Protein AF-A0A3D2TI14-F1 (afdb_monomer_lite)

Radius of gyration: 15.37 Å; chains: 1; bounding box: 28×14×50 Å

Sequence (48 aa):
MPSDESTTAGSWTIGRLLKWTTDFLRDKGSESPRLDAEVLLAHARNCP

Foldseek 3Di:
DPDPPPDPPDDPDPVNQLVVQLVVVVVVVDPCSNVVSVVVVCVVVVPD

Structure (mmCIF, N/CA/C/O backbone):
data_AF-A0A3D2TI14-F1
#
_entry.id   AF-A0A3D2TI14-F1
#
loop_
_atom_site.group_PDB
_atom_site.id
_atom_site.type_symbol
_atom_site.label_atom_id
_atom_site.label_alt_id
_atom_site.label_comp_id
_atom_site.label_asym_id
_atom_site.label_entity_id
_atom_site.label_seq_id
_atom_site.pdbx_PDB_ins_code
_atom_site.Cartn_x
_atom_site.Cartn_y
_atom_site.Cartn_z
_atom_site.occupancy
_atom_site.B_iso_or_equiv
_atom_site.auth_seq_id
_atom_site.auth_comp_id
_atom_site.auth_asym_id
_atom_site.auth_atom_id
_atom_site.pdbx_PDB_model_num
ATOM 1 N N . MET A 1 1 ? 10.882 -10.830 -41.133 1.00 46.03 1 MET A N 1
ATOM 2 C CA . MET A 1 1 ? 11.043 -10.481 -39.708 1.00 46.03 1 MET A CA 1
ATOM 3 C C . MET A 1 1 ? 9.787 -9.736 -39.294 1.00 46.03 1 MET A C 1
ATOM 5 O O . MET A 1 1 ? 9.668 -8.580 -39.680 1.00 46.03 1 MET A O 1
ATOM 9 N N . PRO A 1 2 ? 8.797 -10.390 -38.664 1.00 53.00 2 PRO A N 1
ATOM 10 C CA . PRO A 1 2 ? 7.686 -9.662 -38.074 1.00 53.00 2 PRO A CA 1
ATOM 11 C C . PRO A 1 2 ? 8.211 -8.984 -36.807 1.00 53.00 2 PRO A C 1
ATOM 13 O O . PRO A 1 2 ? 8.851 -9.622 -35.974 1.00 53.00 2 PRO A O 1
ATOM 16 N N . SER A 1 3 ? 8.027 -7.673 -36.729 1.00 55.34 3 SER A N 1
ATOM 17 C CA . SER A 1 3 ? 8.320 -6.879 -35.543 1.00 55.34 3 SER A CA 1
ATOM 18 C C . SER A 1 3 ? 7.433 -7.363 -34.401 1.00 55.34 3 SER A C 1
ATOM 20 O O . SER A 1 3 ? 6.213 -7.418 -34.544 1.00 55.34 3 SER A O 1
ATOM 22 N N . ASP A 1 4 ? 8.064 -7.744 -33.297 1.00 54.78 4 ASP A N 1
ATOM 23 C CA . ASP A 1 4 ? 7.429 -8.251 -32.087 1.00 54.78 4 ASP A CA 1
ATOM 24 C C . ASP A 1 4 ? 6.655 -7.110 -31.395 1.00 54.78 4 ASP A C 1
ATOM 26 O O . ASP A 1 4 ? 7.170 -6.387 -30.545 1.00 54.78 4 ASP A O 1
ATOM 30 N N . GLU A 1 5 ? 5.406 -6.897 -31.809 1.00 59.78 5 GLU A N 1
ATOM 31 C CA . GLU A 1 5 ? 4.376 -6.202 -31.033 1.00 59.78 5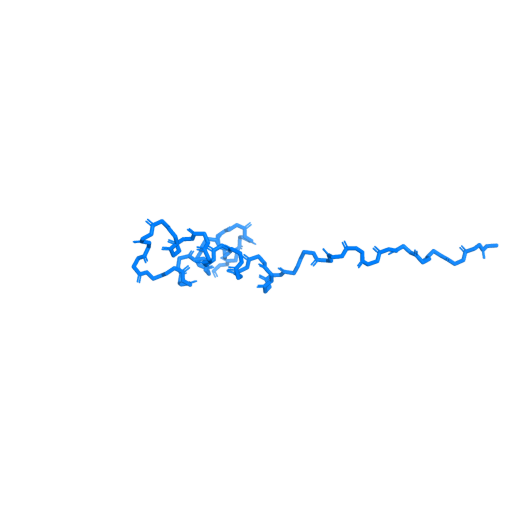 GLU A CA 1
ATOM 32 C C . GLU A 1 5 ? 3.954 -7.127 -29.880 1.00 59.78 5 GLU A C 1
ATOM 34 O O . GLU A 1 5 ? 2.865 -7.700 -29.846 1.00 59.78 5 GLU A O 1
ATOM 39 N N . SER A 1 6 ? 4.849 -7.350 -28.922 1.00 58.62 6 SER A N 1
ATOM 40 C CA . SER A 1 6 ? 4.531 -8.113 -27.720 1.00 58.62 6 SER A CA 1
ATOM 41 C C . SER A 1 6 ? 3.717 -7.230 -26.770 1.00 58.62 6 SER A C 1
ATOM 43 O O . SER A 1 6 ? 4.236 -6.578 -25.871 1.00 58.62 6 SER A O 1
ATOM 45 N N . THR A 1 7 ? 2.402 -7.183 -27.003 1.00 58.03 7 THR A N 1
ATOM 46 C CA . THR A 1 7 ? 1.352 -7.195 -25.970 1.00 58.03 7 THR A CA 1
ATOM 47 C C . THR A 1 7 ? 1.725 -6.470 -24.663 1.00 58.03 7 THR A C 1
ATOM 49 O O . THR A 1 7 ? 2.145 -7.085 -23.684 1.00 58.03 7 THR A O 1
ATOM 52 N N . THR A 1 8 ? 1.485 -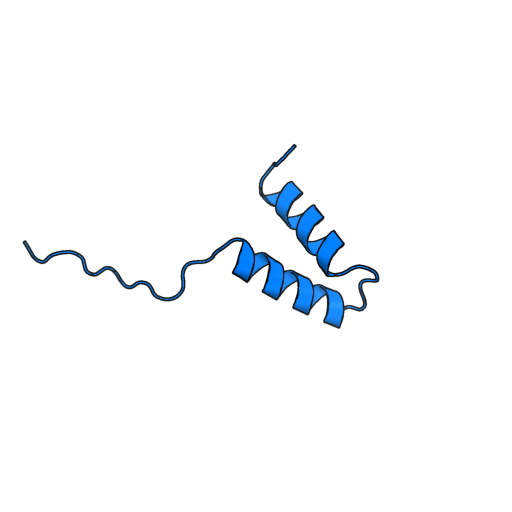5.154 -24.578 1.00 58.09 8 THR A N 1
ATOM 53 C CA . THR A 1 8 ? 1.453 -4.430 -23.285 1.00 58.09 8 THR A CA 1
ATOM 54 C C . THR A 1 8 ? 0.141 -4.744 -22.551 1.00 58.09 8 THR A C 1
ATOM 56 O O . THR A 1 8 ? -0.633 -3.857 -22.190 1.00 58.09 8 THR A O 1
ATOM 59 N N . ALA A 1 9 ? -0.161 -6.027 -22.344 1.00 60.50 9 ALA A N 1
ATOM 60 C CA . ALA A 1 9 ? -1.228 -6.447 -21.449 1.00 60.50 9 ALA A CA 1
ATOM 61 C C . ALA A 1 9 ? -0.769 -6.187 -20.006 1.00 60.50 9 ALA A C 1
ATOM 63 O O . ALA A 1 9 ? -0.257 -7.058 -19.315 1.00 60.50 9 ALA A O 1
ATOM 64 N N . GLY A 1 10 ? -0.923 -4.935 -19.573 1.00 67.44 10 GLY A N 1
ATOM 65 C CA . GLY A 1 10 ? -0.933 -4.533 -18.172 1.00 67.44 10 G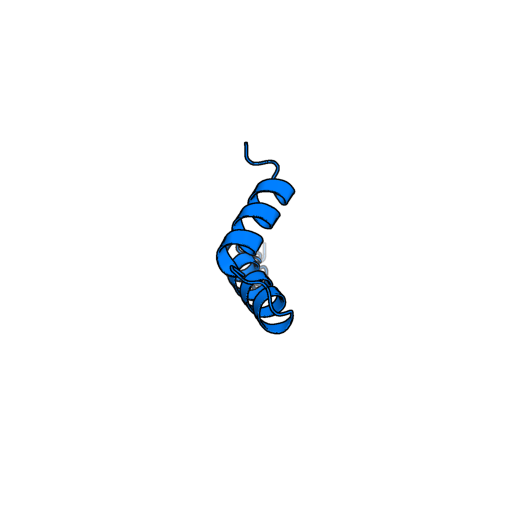LY A CA 1
ATOM 66 C C . GLY A 1 10 ? 0.371 -4.735 -17.404 1.00 67.44 10 GLY A C 1
ATOM 67 O O . GLY A 1 10 ? 0.381 -5.487 -16.435 1.00 67.44 10 GLY A O 1
ATOM 68 N N . SER A 1 11 ? 1.416 -3.979 -17.743 1.00 77.00 11 SER A N 1
ATOM 69 C CA . SER A 1 11 ? 2.666 -3.937 -16.977 1.00 77.00 11 SER A CA 1
ATOM 70 C C . SER A 1 11 ? 2.418 -3.770 -15.470 1.00 77.00 11 SER A C 1
ATOM 72 O O . SER A 1 11 ? 1.721 -2.849 -15.028 1.00 77.00 11 SER A O 1
ATOM 74 N N . TRP A 1 12 ? 2.999 -4.667 -14.673 1.00 81.38 12 TRP A N 1
ATOM 75 C CA . TRP A 1 12 ? 2.980 -4.596 -13.214 1.00 81.38 12 TRP A CA 1
ATOM 76 C C . TRP A 1 12 ? 3.934 -3.500 -12.741 1.00 81.38 12 TRP A C 1
ATOM 78 O O . TRP A 1 12 ? 5.129 -3.720 -12.566 1.00 81.38 12 TRP A O 1
ATOM 88 N N . THR A 1 13 ? 3.403 -2.289 -12.576 1.00 91.31 13 THR A N 1
ATOM 89 C CA . THR A 1 13 ? 4.167 -1.148 -12.062 1.00 91.31 13 THR A CA 1
ATOM 90 C C . THR A 1 13 ? 4.135 -1.102 -10.537 1.00 91.31 13 THR A C 1
ATOM 92 O O . THR A 1 13 ? 3.159 -1.518 -9.911 1.00 91.31 13 THR A O 1
ATOM 95 N N . ILE A 1 14 ? 5.172 -0.509 -9.938 1.00 92.25 14 ILE A N 1
ATOM 96 C CA . ILE A 1 14 ? 5.225 -0.209 -8.497 1.00 92.25 14 ILE A CA 1
ATOM 97 C C . ILE A 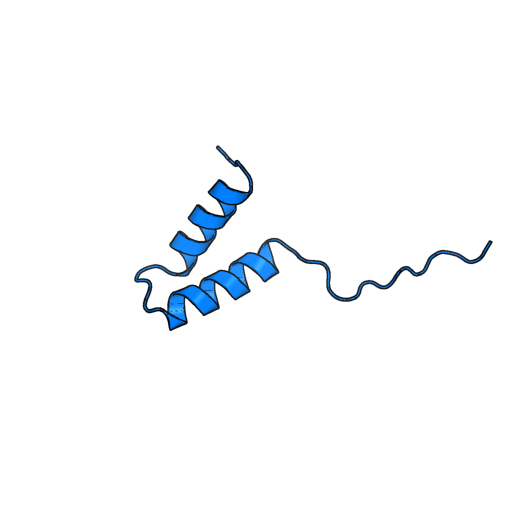1 14 ? 3.981 0.571 -8.057 1.00 92.25 14 ILE A C 1
ATOM 99 O O . ILE A 1 14 ? 3.367 0.224 -7.057 1.00 92.25 14 ILE A O 1
ATOM 103 N N . GLY A 1 15 ? 3.551 1.569 -8.837 1.00 93.25 15 GLY A N 1
ATOM 104 C CA . GLY A 1 15 ? 2.354 2.356 -8.523 1.00 93.25 15 GLY A CA 1
ATOM 105 C C . GLY A 1 15 ? 1.061 1.533 -8.527 1.00 93.25 15 GLY A C 1
ATOM 106 O O . GLY A 1 15 ? 0.200 1.736 -7.673 1.00 93.25 15 GLY A O 1
ATOM 107 N N . ARG A 1 16 ? 0.926 0.566 -9.447 1.00 93.06 16 ARG A N 1
ATOM 108 C CA . ARG A 1 16 ? -0.222 -0.353 -9.461 1.00 93.06 16 ARG A CA 1
ATOM 109 C C . ARG A 1 16 ? -0.201 -1.277 -8.248 1.00 93.06 16 ARG A C 1
ATOM 111 O O . ARG A 1 16 ? -1.244 -1.460 -7.626 1.00 93.06 16 ARG A O 1
ATOM 118 N N . LEU A 1 17 ? 0.965 -1.830 -7.919 1.00 93.62 17 LEU A N 1
ATOM 119 C CA . LEU A 1 17 ? 1.120 -2.715 -6.769 1.00 93.62 17 LEU A CA 1
ATOM 120 C C . LEU A 1 17 ? 0.829 -1.965 -5.466 1.00 93.62 17 LEU A C 1
ATOM 122 O O . LEU A 1 17 ? 0.024 -2.426 -4.670 1.00 93.62 17 LEU A O 1
ATOM 126 N N . LEU A 1 18 ? 1.383 -0.760 -5.307 1.00 95.94 18 LEU A N 1
ATOM 127 C CA . LEU A 1 18 ? 1.133 0.108 -4.159 1.00 95.94 18 LEU A CA 1
ATOM 128 C C . LEU A 1 18 ? -0.362 0.390 -3.981 1.00 95.94 18 LEU A C 1
ATOM 130 O O . LEU A 1 18 ? -0.880 0.271 -2.872 1.00 95.94 18 LEU A O 1
ATOM 134 N N . LYS A 1 19 ? -1.067 0.726 -5.069 1.00 95.81 19 LYS A N 1
ATOM 135 C CA . LYS A 1 19 ? -2.512 0.973 -5.028 1.00 95.81 19 LYS A CA 1
ATOM 136 C C . LYS A 1 19 ? -3.287 -0.269 -4.588 1.00 95.81 19 LYS A C 1
ATOM 138 O O . LYS A 1 19 ? -4.069 -0.185 -3.650 1.00 95.81 19 LYS A O 1
ATOM 143 N N . TRP A 1 20 ? -3.034 -1.410 -5.228 1.00 95.56 20 TRP A N 1
ATOM 144 C CA . TRP A 1 20 ? -3.708 -2.665 -4.895 1.00 95.56 20 TRP A CA 1
ATOM 145 C C . TRP A 1 20 ? -3.467 -3.082 -3.436 1.00 95.56 20 TRP A C 1
ATOM 147 O O . TRP A 1 20 ? -4.418 -3.413 -2.732 1.00 95.56 20 TRP A O 1
ATOM 157 N N . THR A 1 21 ? -2.225 -2.994 -2.951 1.00 96.62 21 THR A N 1
ATOM 158 C CA . THR A 1 21 ? -1.882 -3.343 -1.565 1.00 96.62 21 THR A CA 1
ATOM 159 C C . THR A 1 21 ? -2.508 -2.370 -0.566 1.00 96.62 21 THR A C 1
ATOM 161 O O . THR A 1 21 ? -3.024 -2.802 0.459 1.00 96.62 21 THR A O 1
ATOM 164 N N . THR A 1 22 ? -2.526 -1.068 -0.872 1.00 97.81 22 THR A N 1
ATOM 165 C CA . THR A 1 22 ? -3.193 -0.061 -0.027 1.00 97.81 22 THR A CA 1
ATOM 166 C C . THR A 1 22 ? -4.689 -0.350 0.091 1.00 97.81 22 THR A C 1
ATOM 168 O O . THR A 1 22 ? -5.250 -0.270 1.182 1.00 97.81 22 THR A O 1
ATOM 171 N N . ASP A 1 23 ? -5.341 -0.698 -1.023 1.00 97.69 23 ASP A N 1
ATOM 172 C CA . ASP A 1 23 ? -6.763 -1.039 -1.041 1.00 97.69 23 ASP A CA 1
ATOM 173 C C . ASP A 1 23 ? -7.040 -2.301 -0.211 1.00 97.69 23 ASP A C 1
ATOM 175 O O . ASP A 1 23 ? -7.903 -2.281 0.664 1.00 97.69 23 ASP A O 1
ATOM 179 N N . PHE A 1 24 ? -6.231 -3.347 -0.393 1.00 97.62 24 PHE A N 1
ATOM 180 C CA . PHE A 1 24 ? -6.308 -4.570 0.403 1.00 97.62 24 PHE A CA 1
ATOM 181 C C . PHE A 1 24 ? -6.148 -4.310 1.910 1.00 97.62 24 PHE A C 1
ATOM 183 O O . PHE A 1 24 ? -6.934 -4.813 2.709 1.00 97.62 24 PHE A O 1
ATOM 190 N N . LEU A 1 25 ? -5.147 -3.524 2.316 1.00 97.81 25 LEU A N 1
ATOM 191 C CA . LEU A 1 25 ? -4.877 -3.246 3.731 1.00 97.81 25 LEU A CA 1
ATOM 192 C C . LEU A 1 25 ? -5.966 -2.384 4.370 1.00 97.81 25 LEU A C 1
ATOM 194 O O . LEU A 1 25 ? -6.334 -2.615 5.522 1.00 97.81 25 LEU A O 1
ATOM 198 N N . ARG A 1 26 ? -6.526 -1.432 3.617 1.00 97.56 26 ARG A N 1
ATOM 199 C CA . ARG A 1 26 ? -7.667 -0.632 4.070 1.00 97.56 26 ARG A CA 1
ATOM 200 C C . ARG A 1 26 ? -8.879 -1.516 4.351 1.00 97.56 26 ARG A C 1
ATOM 202 O O . ARG A 1 26 ? -9.491 -1.375 5.405 1.00 97.56 26 ARG A O 1
ATOM 209 N N . ASP A 1 27 ? -9.179 -2.464 3.466 1.00 97.75 27 ASP A N 1
ATOM 210 C CA . ASP A 1 27 ? -10.295 -3.403 3.644 1.00 97.75 27 ASP A CA 1
ATOM 211 C C . ASP A 1 27 ? -10.081 -4.353 4.838 1.00 97.75 27 ASP A C 1
ATOM 213 O O . ASP A 1 27 ? -11.032 -4.917 5.379 1.00 97.75 27 ASP A O 1
ATOM 217 N N . LYS A 1 28 ? -8.828 -4.522 5.279 1.00 97.19 28 LYS A N 1
ATOM 218 C CA . LYS A 1 28 ? -8.457 -5.276 6.485 1.00 97.19 28 LYS A CA 1
ATOM 219 C C . LYS A 1 28 ? -8.405 -4.432 7.759 1.00 97.19 28 LYS A 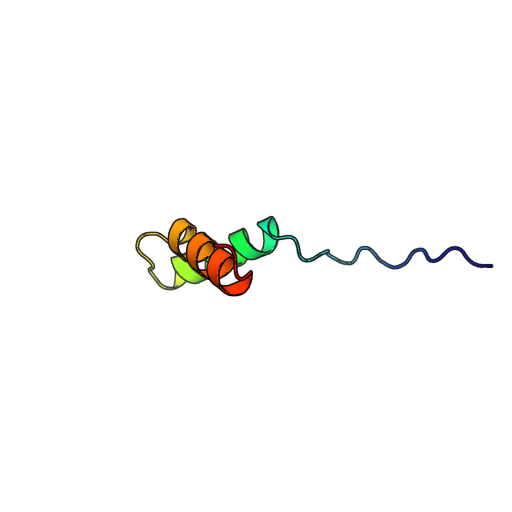C 1
ATOM 221 O O . LYS A 1 28 ? -8.171 -4.996 8.823 1.00 97.19 28 LYS A O 1
ATOM 226 N N . GLY A 1 29 ? -8.655 -3.126 7.672 1.00 96.75 29 GLY A N 1
ATOM 227 C CA . GLY A 1 29 ? -8.652 -2.229 8.826 1.00 96.75 29 GLY A CA 1
ATOM 228 C C . GLY A 1 29 ? -7.257 -1.823 9.299 1.00 96.75 29 GLY A C 1
ATOM 229 O O . GLY A 1 29 ? -7.093 -1.526 10.477 1.00 96.75 29 GLY A O 1
ATOM 230 N N . SER A 1 30 ? -6.253 -1.817 8.412 1.00 96.25 30 SER A N 1
ATOM 231 C CA . SER A 1 30 ? -4.959 -1.196 8.730 1.00 96.25 30 SER A CA 1
ATOM 232 C C . SER A 1 30 ? -5.155 0.284 9.083 1.00 96.25 30 SER A C 1
ATOM 234 O O . SER A 1 30 ? -5.899 1.001 8.409 1.00 96.25 30 SER A O 1
ATOM 236 N N . GLU A 1 31 ? -4.467 0.741 10.131 1.00 95.88 31 GLU A N 1
ATOM 237 C CA . GLU A 1 31 ? -4.513 2.132 10.600 1.00 95.88 31 GLU A CA 1
ATOM 238 C C . GLU A 1 31 ? -3.834 3.100 9.623 1.00 95.88 31 GLU A C 1
ATOM 240 O O . GLU A 1 31 ? -4.202 4.270 9.534 1.00 95.88 31 GLU A O 1
ATOM 245 N N . SER A 1 32 ? -2.831 2.627 8.881 1.00 96.69 32 SER A N 1
ATOM 246 C CA . SER A 1 32 ? -2.057 3.424 7.926 1.00 96.69 32 SER A CA 1
ATOM 247 C C . SER A 1 32 ? -1.779 2.615 6.655 1.00 96.69 32 SER A C 1
ATOM 249 O O . SER A 1 32 ? -0.626 2.338 6.325 1.00 96.69 32 SER A O 1
ATOM 251 N N . PRO A 1 33 ? -2.823 2.274 5.874 1.00 96.44 33 PRO A N 1
ATOM 252 C CA . PRO A 1 33 ? -2.749 1.260 4.819 1.00 96.44 33 PRO A CA 1
ATOM 253 C C . PRO A 1 33 ? -1.767 1.612 3.701 1.00 96.44 33 PRO A C 1
ATOM 255 O O . PRO A 1 33 ? -1.212 0.726 3.057 1.00 96.44 33 PRO A O 1
ATOM 258 N N . ARG A 1 34 ? -1.529 2.906 3.467 1.00 94.56 34 ARG A N 1
ATOM 259 C CA . ARG A 1 34 ? -0.530 3.359 2.498 1.00 94.56 34 ARG A CA 1
ATOM 260 C C . ARG A 1 34 ? 0.897 3.207 3.025 1.00 94.56 34 ARG A C 1
ATOM 262 O O . ARG A 1 34 ? 1.744 2.717 2.289 1.00 94.56 34 ARG A O 1
ATOM 269 N N . LEU A 1 35 ? 1.149 3.610 4.271 1.00 97.31 35 LEU A N 1
ATOM 270 C CA . LEU A 1 35 ? 2.469 3.493 4.893 1.00 97.31 35 LEU A CA 1
ATOM 271 C C . LEU A 1 35 ? 2.867 2.020 5.005 1.00 97.31 35 LEU A C 1
ATOM 273 O O . LEU A 1 35 ? 3.960 1.644 4.595 1.00 97.31 35 LEU A O 1
ATOM 277 N N . ASP A 1 36 ? 1.941 1.180 5.460 1.00 97.06 36 ASP A N 1
ATOM 278 C CA . ASP A 1 36 ? 2.137 -0.264 5.547 1.00 97.06 36 ASP A CA 1
ATOM 279 C C . ASP A 1 36 ? 2.454 -0.868 4.170 1.00 97.06 36 ASP A C 1
ATOM 281 O O . ASP A 1 36 ? 3.372 -1.677 4.036 1.00 97.06 36 ASP A O 1
AT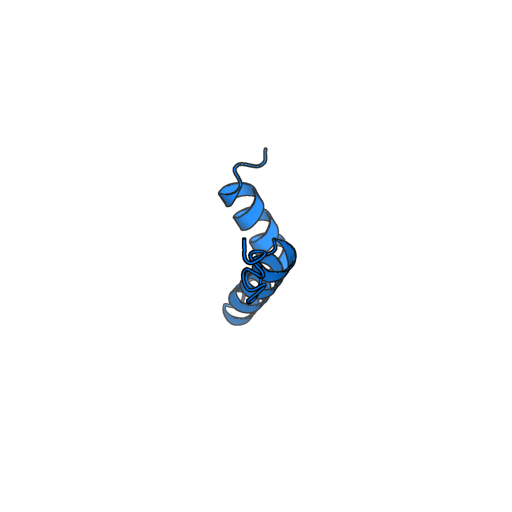OM 285 N N . ALA A 1 37 ? 1.749 -0.441 3.115 1.00 97.38 37 ALA A N 1
ATOM 286 C CA . ALA A 1 37 ? 2.039 -0.881 1.753 1.00 97.38 37 ALA A CA 1
ATOM 287 C C . ALA A 1 37 ? 3.430 -0.432 1.265 1.00 97.38 37 ALA A C 1
ATOM 289 O O . ALA A 1 37 ? 4.120 -1.214 0.611 1.00 97.38 37 ALA A O 1
ATOM 290 N N . GLU A 1 38 ? 3.858 0.795 1.578 1.00 96.44 38 GLU A N 1
ATOM 291 C CA . GLU A 1 38 ? 5.185 1.320 1.224 1.00 96.44 38 GLU A CA 1
ATOM 292 C C . GLU A 1 38 ? 6.303 0.556 1.954 1.00 96.44 38 GLU A C 1
ATOM 294 O O . GLU A 1 38 ? 7.268 0.139 1.311 1.00 96.44 38 GLU A O 1
ATOM 299 N N . VAL A 1 39 ? 6.140 0.281 3.254 1.00 96.06 39 VAL A N 1
ATOM 300 C CA . VAL A 1 39 ? 7.094 -0.499 4.065 1.00 96.06 39 VAL A CA 1
ATOM 301 C C . VAL A 1 39 ? 7.214 -1.935 3.552 1.00 96.06 39 VAL A C 1
ATOM 303 O O . VAL A 1 39 ? 8.324 -2.422 3.326 1.00 96.06 39 VAL A O 1
ATOM 306 N N . LEU A 1 40 ? 6.085 -2.612 3.309 1.00 95.31 40 LEU A N 1
ATOM 307 C CA . LEU A 1 40 ? 6.080 -3.978 2.774 1.00 95.31 40 LEU A CA 1
ATOM 308 C C . LEU A 1 40 ? 6.720 -4.045 1.387 1.00 95.31 40 LEU A C 1
ATOM 310 O O . LEU A 1 40 ? 7.448 -4.992 1.083 1.00 95.31 40 LEU A O 1
ATOM 314 N N . LEU A 1 41 ? 6.477 -3.040 0.544 1.00 94.62 41 LEU A N 1
ATOM 315 C CA . LEU A 1 41 ? 7.047 -2.995 -0.795 1.00 94.62 41 LEU A CA 1
ATOM 316 C C . LEU A 1 41 ? 8.549 -2.699 -0.777 1.00 94.62 41 LEU A C 1
ATOM 318 O O . LEU A 1 41 ? 9.292 -3.331 -1.529 1.00 94.62 41 LEU A O 1
ATOM 322 N N . ALA A 1 42 ? 9.007 -1.790 0.087 1.00 95.00 42 ALA A N 1
ATOM 323 C CA . ALA A 1 42 ? 10.428 -1.528 0.296 1.00 95.00 42 ALA A CA 1
ATOM 324 C C . ALA A 1 42 ? 11.150 -2.792 0.782 1.00 95.00 42 ALA A C 1
ATOM 326 O O . ALA A 1 42 ? 12.161 -3.183 0.194 1.00 95.00 42 ALA A O 1
ATOM 327 N N . HIS A 1 43 ? 10.566 -3.492 1.761 1.00 94.88 43 HIS A N 1
ATOM 328 C CA . HIS A 1 43 ? 11.084 -4.763 2.260 1.00 94.88 43 HIS A CA 1
ATOM 329 C C . HIS A 1 43 ? 11.152 -5.831 1.156 1.00 94.88 43 HIS A C 1
ATOM 331 O O . HIS A 1 43 ? 12.204 -6.428 0.936 1.00 94.88 43 HIS A O 1
ATOM 337 N N . ALA A 1 44 ? 10.076 -6.021 0.384 1.00 93.56 44 ALA A N 1
ATOM 338 C CA . ALA A 1 44 ? 10.030 -6.990 -0.717 1.00 93.56 44 ALA A CA 1
ATOM 339 C C . ALA A 1 44 ? 11.020 -6.677 -1.854 1.00 93.56 44 ALA A C 1
ATOM 341 O O . ALA A 1 44 ? 11.463 -7.575 -2.572 1.00 93.56 44 ALA A O 1
ATOM 342 N N . ARG A 1 45 ? 11.364 -5.399 -2.044 1.00 91.69 45 ARG A N 1
ATOM 343 C CA . ARG A 1 45 ? 12.370 -4.948 -3.015 1.00 91.69 45 ARG A CA 1
ATOM 344 C C . ARG A 1 45 ? 13.788 -4.914 -2.452 1.00 91.69 45 ARG A C 1
ATOM 346 O O . ARG A 1 45 ? 14.697 -4.578 -3.209 1.00 91.69 45 ARG A O 1
ATOM 353 N N . ASN A 1 46 ? 13.972 -5.288 -1.185 1.00 91.56 46 ASN A N 1
ATOM 354 C CA . ASN A 1 46 ? 15.240 -5.212 -0.467 1.00 91.56 46 ASN A CA 1
ATOM 355 C C . ASN A 1 46 ? 15.857 -3.804 -0.539 1.00 91.56 46 ASN A C 1
ATOM 357 O O . ASN A 1 46 ? 17.067 -3.644 -0.707 1.00 91.56 46 ASN A O 1
ATOM 361 N N . CYS A 1 47 ? 14.990 -2.789 -0.493 1.00 81.19 47 CYS A N 1
ATOM 362 C CA . CYS A 1 47 ? 15.398 -1.397 -0.442 1.00 81.19 47 CYS A CA 1
ATOM 363 C C . CYS A 1 47 ? 15.874 -1.098 0.991 1.00 81.19 47 CYS A C 1
ATOM 365 O O . CYS A 1 47 ? 15.152 -1.466 1.922 1.00 81.19 47 CYS A O 1
ATOM 367 N N . PRO A 1 48 ? 17.075 -0.517 1.167 1.00 66.44 48 PRO A N 1
ATOM 368 C CA . PRO A 1 48 ? 17.603 -0.174 2.484 1.00 66.44 48 PRO A CA 1
ATOM 369 C C . PRO A 1 48 ? 16.805 0.945 3.159 1.00 66.44 48 PRO A C 1
ATOM 371 O O . PRO A 1 48 ? 16.193 1.762 2.429 1.00 66.44 48 PRO A O 1
#

pLDDT: mean 85.96, std 16.02, range [46.03, 97.81]

Secondary structure (DSSP, 8-state):
-------------HHHHHHHHHHHHHHTT-SSHHHHHHHHHHHHTT--